Protein AF-A0AAV6IUY7-F1 (afdb_monomer_lite)

Organism: NCBI:txid479676

Foldseek 3Di:
DFQWAWEWEADPPDTDTDTDTPPDFPVNVQVSVCVVVVVDDPPRKWKWWDDDHDTDIDPHRVSVVVVCVVCVVPNYTYIYIGD

Secondary structure (DSSP, 8-state):
----EEEEEEETTEEEEEEE-TT--HHHHHHHHHHH-TT--TTS-EEEEEETTEEEEE-SHHHHHHHHHHTTT-SEEEEEEE-

Radius of gyration: 11.94 Å; chains: 1; bounding box: 36×24×30 Å

Sequence (83 aa):
MDSTIMLLCNYGLQILLVGLSGGTRLKDVLNSICNRWKNLSVSRFSISYMLDYGYCTLENEDDFDNMLFLFSSCDRINAKVDE

Structure (mmCIF, N/CA/C/O backbone):
data_AF-A0AAV6IUY7-F1
#
_entry.id   AF-A0AAV6IUY7-F1
#
loop_
_atom_site.group_PDB
_atom_site.id
_atom_site.type_symbol
_atom_site.label_atom_id
_atom_site.label_alt_id
_atom_site.label_comp_id
_atom_site.label_asym_id
_atom_site.label_entity_id
_atom_site.label_seq_id
_atom_site.pdbx_PDB_ins_code
_atom_site.Cartn_x
_atom_site.Cartn_y
_atom_site.Cartn_z
_atom_site.occupancy
_atom_site.B_iso_or_equiv
_atom_site.auth_seq_id
_atom_site.auth_comp_id
_atom_site.auth_asym_id
_atom_site.auth_atom_id
_atom_site.pdbx_PDB_model_num
ATOM 1 N N . MET A 1 1 ? 23.729 1.388 -1.332 1.00 44.12 1 MET A N 1
ATOM 2 C CA . MET A 1 1 ? 23.036 2.549 -0.743 1.00 44.12 1 MET A CA 1
ATOM 3 C C . MET A 1 1 ? 21.618 2.089 -0.496 1.00 44.12 1 MET A C 1
ATOM 5 O O . MET A 1 1 ? 20.960 1.757 -1.470 1.00 44.12 1 MET A O 1
ATOM 9 N N . ASP A 1 2 ? 21.200 1.968 0.763 1.00 57.00 2 ASP A N 1
ATOM 10 C CA . ASP A 1 2 ? 19.801 1.688 1.103 1.00 57.00 2 ASP A CA 1
ATOM 11 C C . ASP A 1 2 ? 18.980 2.945 0.809 1.00 57.00 2 ASP A C 1
ATOM 13 O O . ASP A 1 2 ? 18.896 3.860 1.631 1.00 57.00 2 ASP A O 1
ATOM 17 N N . SER A 1 3 ? 18.441 3.044 -0.405 1.00 68.81 3 SER A N 1
ATOM 18 C CA . SER A 1 3 ? 17.452 4.066 -0.730 1.00 68.81 3 SER A CA 1
ATOM 19 C C . SER A 1 3 ? 16.180 3.754 0.056 1.00 68.81 3 SER A C 1
ATOM 21 O O . SER A 1 3 ? 15.535 2.730 -0.148 1.00 68.81 3 SER A O 1
ATOM 23 N N . THR A 1 4 ? 15.846 4.621 1.012 1.00 83.44 4 THR A N 1
ATOM 24 C CA . THR A 1 4 ? 14.571 4.540 1.730 1.00 83.44 4 THR A CA 1
ATOM 25 C C . THR A 1 4 ? 13.516 5.249 0.897 1.00 83.44 4 THR A C 1
ATOM 27 O O . THR A 1 4 ? 13.640 6.448 0.651 1.00 83.44 4 THR A O 1
ATOM 30 N N . ILE A 1 5 ? 12.483 4.523 0.479 1.00 90.38 5 ILE A N 1
ATOM 31 C CA . ILE A 1 5 ? 11.361 5.086 -0.276 1.00 90.38 5 ILE A CA 1
ATOM 32 C C . ILE A 1 5 ? 10.279 5.505 0.720 1.00 90.38 5 ILE A C 1
ATOM 34 O O . ILE A 1 5 ? 9.947 4.757 1.635 1.00 90.38 5 ILE A O 1
ATOM 38 N N . MET A 1 6 ? 9.705 6.695 0.567 1.00 93.19 6 MET A N 1
ATOM 39 C CA . MET A 1 6 ? 8.636 7.176 1.446 1.00 93.19 6 MET A CA 1
ATOM 40 C C . MET A 1 6 ? 7.264 7.000 0.792 1.00 93.19 6 MET A C 1
ATOM 42 O O . MET A 1 6 ? 6.943 7.672 -0.188 1.00 93.19 6 MET A O 1
ATOM 46 N N . LEU A 1 7 ? 6.413 6.161 1.374 1.00 94.50 7 LEU A N 1
ATOM 47 C CA . LEU A 1 7 ? 5.015 6.021 0.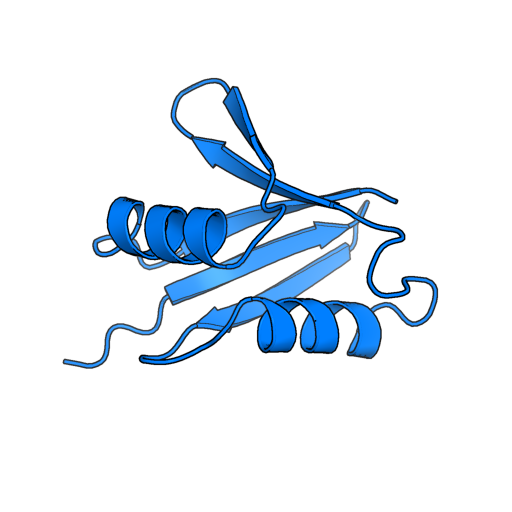974 1.00 94.50 7 LEU A CA 1
ATOM 48 C C . LEU A 1 7 ? 4.154 7.059 1.708 1.00 94.50 7 LEU A C 1
ATOM 50 O O . LEU A 1 7 ? 4.046 7.040 2.936 1.00 94.50 7 LEU A O 1
ATOM 54 N N . LEU A 1 8 ? 3.549 7.983 0.960 1.00 95.62 8 LEU A N 1
ATOM 55 C CA . LEU A 1 8 ? 2.576 8.951 1.469 1.00 95.62 8 LEU A CA 1
ATOM 56 C C . LEU A 1 8 ? 1.173 8.360 1.384 1.00 95.62 8 LEU A C 1
ATOM 58 O O . LEU A 1 8 ? 0.566 8.367 0.319 1.00 95.62 8 LEU A O 1
ATOM 62 N N . CYS A 1 9 ? 0.635 7.906 2.508 1.00 95.94 9 CYS A N 1
ATOM 63 C CA . CYS A 1 9 ? -0.721 7.387 2.602 1.00 95.94 9 CYS A CA 1
ATOM 64 C C . CYS A 1 9 ? -1.728 8.521 2.869 1.00 95.94 9 CYS A C 1
ATOM 66 O O . CYS A 1 9 ? -1.713 9.163 3.920 1.00 95.94 9 CYS A O 1
ATOM 68 N N . ASN A 1 10 ? -2.574 8.744 1.868 1.00 96.00 10 ASN A N 1
ATOM 69 C CA . ASN A 1 10 ? -3.750 9.609 1.752 1.00 96.00 10 ASN A CA 1
ATOM 70 C C . ASN A 1 10 ? -5.049 9.104 2.409 1.00 96.00 10 ASN A C 1
ATOM 72 O O . ASN A 1 10 ? -5.732 8.375 1.704 1.00 96.00 10 ASN A O 1
ATOM 76 N N . TYR A 1 11 ? -5.464 9.474 3.632 1.00 95.06 11 TYR A N 1
ATOM 77 C CA . TYR A 1 11 ? -6.812 9.121 4.148 1.00 95.06 11 TYR A CA 1
ATOM 78 C C . TYR A 1 11 ? -7.651 10.367 4.467 1.00 95.06 11 TYR A C 1
ATOM 80 O O . TYR A 1 11 ? -7.476 11.023 5.499 1.00 95.06 11 TYR A O 1
ATOM 88 N N . GLY A 1 12 ? -8.567 10.722 3.560 1.00 90.31 12 GLY A N 1
ATOM 89 C CA . GLY A 1 12 ? -9.314 11.979 3.637 1.00 90.31 12 GLY A CA 1
ATOM 90 C C . GLY A 1 12 ? -8.370 13.188 3.631 1.00 90.31 12 GLY A C 1
ATOM 91 O O . GLY A 1 12 ? -7.608 13.379 2.689 1.00 90.31 12 GLY A O 1
ATOM 92 N N . LEU A 1 13 ? -8.405 13.995 4.696 1.00 91.56 13 LEU A N 1
ATOM 93 C CA . LEU A 1 13 ? -7.489 15.132 4.896 1.00 91.56 13 LEU A CA 1
ATOM 94 C C . LEU A 1 13 ? -6.223 14.766 5.691 1.00 91.56 13 LEU A C 1
ATOM 96 O O . LEU A 1 13 ? -5.387 15.629 5.954 1.00 91.56 13 LEU A O 1
ATOM 100 N N . GLN A 1 14 ? -6.094 13.511 6.127 1.00 93.81 14 GLN A N 1
ATOM 101 C CA . GLN A 1 14 ? -4.977 13.054 6.946 1.00 93.81 14 GLN A CA 1
ATOM 102 C C . GLN A 1 14 ? -3.909 12.384 6.091 1.00 93.81 14 GLN A C 1
ATOM 104 O O . GLN A 1 14 ? -4.212 11.619 5.178 1.00 93.81 14 GLN A O 1
ATOM 109 N N . ILE A 1 15 ? -2.649 12.628 6.448 1.00 94.94 15 ILE A N 1
ATOM 110 C CA . ILE A 1 15 ? -1.486 12.060 5.768 1.00 94.94 15 ILE A CA 1
ATOM 111 C C . ILE A 1 15 ? -0.690 11.223 6.768 1.00 94.94 15 ILE A C 1
ATOM 113 O O . ILE A 1 15 ? -0.414 11.669 7.887 1.00 94.94 15 ILE A O 1
ATOM 117 N N . LEU A 1 16 ? -0.305 10.018 6.355 1.00 95.50 16 LEU A N 1
ATOM 118 C CA . LEU A 1 16 ? 0.655 9.167 7.050 1.00 95.50 16 LEU A CA 1
ATOM 119 C C . LEU A 1 16 ? 1.866 8.928 6.147 1.00 95.50 16 LEU A C 1
ATOM 121 O O . LEU A 1 16 ? 1.719 8.572 4.985 1.00 95.50 16 LEU A O 1
ATOM 125 N N . LEU A 1 17 ? 3.063 9.104 6.699 1.00 94.44 17 LEU A N 1
ATOM 126 C CA . LEU A 1 17 ? 4.323 8.774 6.040 1.00 94.44 17 LEU A CA 1
ATOM 127 C C . LEU A 1 17 ? 4.796 7.403 6.522 1.00 94.44 17 LEU A C 1
ATOM 129 O O . LEU A 1 17 ? 5.007 7.228 7.722 1.00 94.44 17 LEU A O 1
ATOM 133 N N . VAL A 1 18 ? 4.984 6.460 5.602 1.00 94.31 18 VAL A N 1
ATOM 134 C CA . VAL A 1 18 ? 5.541 5.132 5.891 1.00 94.31 18 VAL A CA 1
ATOM 135 C C . VAL A 1 18 ? 6.876 4.998 5.167 1.00 94.31 18 VAL A C 1
ATOM 137 O O . VAL A 1 18 ? 6.935 5.097 3.944 1.00 94.31 18 VAL A O 1
ATOM 140 N N . GLY A 1 19 ? 7.956 4.813 5.926 1.00 91.88 19 GLY A N 1
ATOM 141 C CA . GLY A 1 19 ? 9.275 4.540 5.360 1.00 91.88 19 GLY A CA 1
ATOM 142 C C . GLY A 1 19 ? 9.370 3.087 4.910 1.00 91.88 19 GLY A C 1
ATOM 143 O O . GLY A 1 19 ? 9.096 2.184 5.696 1.00 91.88 19 GLY A O 1
ATOM 144 N N . LEU A 1 20 ? 9.753 2.880 3.656 1.00 90.50 20 LEU A N 1
ATOM 145 C CA . LEU A 1 20 ? 9.962 1.579 3.038 1.00 90.50 20 LEU A CA 1
ATOM 146 C C . LEU A 1 20 ? 11.473 1.362 2.913 1.00 90.50 20 LEU A C 1
ATOM 148 O O . LEU A 1 20 ? 12.144 1.997 2.097 1.00 90.50 20 LEU A O 1
ATOM 152 N N . SER A 1 21 ? 12.015 0.501 3.768 1.00 84.75 21 SER A N 1
ATOM 153 C CA . SER A 1 21 ? 13.401 0.032 3.701 1.00 84.75 21 SER A CA 1
ATOM 154 C C . SER A 1 21 ? 13.480 -1.341 3.026 1.00 84.75 21 SER A C 1
ATOM 156 O O . SER A 1 21 ? 12.463 -2.024 2.860 1.00 84.75 21 SER A O 1
ATOM 158 N N . GLY A 1 22 ? 14.690 -1.764 2.646 1.00 79.19 22 GLY A N 1
ATOM 159 C CA . GLY A 1 22 ? 14.926 -3.083 2.056 1.00 79.19 22 GLY A CA 1
ATOM 160 C C . GLY A 1 22 ? 14.318 -4.212 2.899 1.00 79.19 22 GLY A C 1
ATOM 161 O O . GLY A 1 22 ? 14.674 -4.384 4.063 1.00 79.19 22 GLY A O 1
ATOM 162 N N . GLY A 1 23 ? 13.387 -4.967 2.307 1.00 83.75 23 GLY A N 1
ATOM 16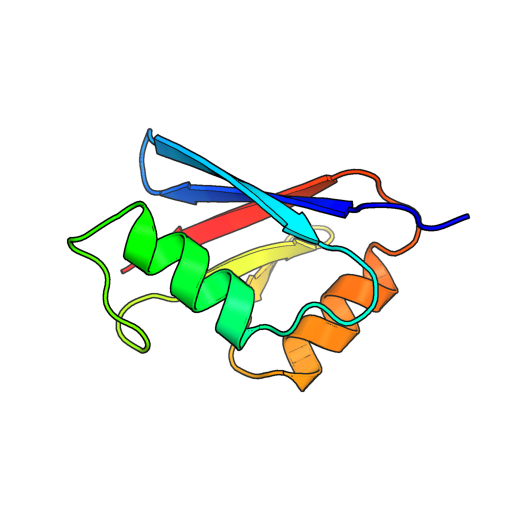3 C CA . GLY A 1 23 ? 12.696 -6.089 2.954 1.00 83.75 23 GLY A CA 1
ATOM 164 C C . GLY A 1 23 ? 11.397 -5.743 3.692 1.00 83.75 23 GLY A C 1
ATOM 165 O O . GLY A 1 23 ? 10.822 -6.633 4.320 1.00 83.75 23 GLY A O 1
ATOM 166 N N . THR A 1 24 ? 10.924 -4.494 3.618 1.00 91.19 24 THR A N 1
ATOM 167 C CA . THR A 1 24 ? 9.572 -4.125 4.078 1.00 91.19 24 THR A CA 1
ATOM 168 C C . THR A 1 24 ? 8.527 -4.954 3.334 1.00 91.19 24 THR A C 1
ATOM 170 O O . THR A 1 24 ? 8.632 -5.090 2.120 1.00 91.19 24 THR A O 1
ATOM 173 N N . ARG A 1 25 ? 7.522 -5.485 4.041 1.00 93.69 25 ARG A N 1
ATOM 174 C CA . ARG A 1 25 ? 6.410 -6.245 3.442 1.00 93.69 25 ARG A CA 1
ATOM 175 C C . ARG A 1 25 ? 5.117 -5.441 3.441 1.00 93.69 25 ARG A C 1
ATOM 177 O O . ARG A 1 25 ? 4.938 -4.558 4.287 1.00 93.69 25 ARG A O 1
ATOM 184 N N . LEU A 1 26 ? 4.166 -5.794 2.575 1.00 94.44 26 LEU A N 1
ATOM 185 C CA . LEU A 1 26 ? 2.857 -5.134 2.529 1.00 94.44 26 LEU A CA 1
ATOM 186 C C . LEU A 1 26 ? 2.161 -5.193 3.893 1.00 94.44 26 LEU A C 1
ATOM 188 O O . LEU A 1 26 ? 1.618 -4.193 4.369 1.00 94.44 26 LEU A O 1
ATOM 192 N N . LYS A 1 27 ? 2.235 -6.340 4.579 1.00 94.12 27 LYS A N 1
ATOM 193 C CA . LYS A 1 27 ? 1.672 -6.494 5.931 1.00 94.12 27 LYS A CA 1
ATOM 194 C C . LYS A 1 27 ? 2.174 -5.433 6.922 1.00 94.12 27 LYS A C 1
ATOM 196 O O . LYS A 1 27 ? 1.399 -4.978 7.766 1.00 94.12 27 LYS A O 1
ATOM 201 N N . ASP A 1 28 ? 3.437 -5.025 6.838 1.00 93.62 28 ASP A N 1
ATOM 202 C CA . ASP A 1 28 ? 4.019 -4.032 7.749 1.00 93.62 28 ASP A CA 1
ATOM 203 C C . ASP A 1 28 ? 3.458 -2.630 7.477 1.00 93.62 28 ASP A C 1
ATOM 205 O O . ASP A 1 28 ? 3.158 -1.873 8.409 1.00 93.62 28 ASP A O 1
ATOM 209 N N . VAL A 1 29 ? 3.220 -2.313 6.201 1.00 94.56 29 VAL A N 1
ATOM 210 C CA . VAL A 1 29 ? 2.544 -1.083 5.770 1.00 94.56 29 VAL A CA 1
ATOM 211 C C . VAL A 1 29 ? 1.096 -1.062 6.262 1.00 94.56 29 VAL A C 1
ATOM 213 O O . VAL A 1 29 ? 0.675 -0.087 6.889 1.00 94.56 29 VAL A O 1
ATOM 216 N N . LEU A 1 30 ? 0.350 -2.155 6.062 1.00 94.75 30 LEU A N 1
ATOM 217 C CA . LEU A 1 30 ? -1.035 -2.292 6.530 1.00 94.75 30 LEU A CA 1
ATOM 218 C C . LEU A 1 30 ? -1.133 -2.125 8.052 1.00 94.75 30 LEU A C 1
ATOM 220 O O . LEU A 1 30 ? -1.994 -1.399 8.552 1.00 94.75 30 LEU A O 1
ATOM 224 N N . ASN A 1 31 ? -0.214 -2.739 8.799 1.00 93.19 31 ASN A N 1
ATOM 225 C CA . ASN A 1 31 ? -0.144 -2.582 10.249 1.00 93.19 31 ASN A CA 1
ATOM 226 C C . ASN A 1 31 ? 0.159 -1.136 10.654 1.00 93.19 31 ASN A C 1
ATOM 228 O O . ASN A 1 31 ? -0.441 -0.630 11.601 1.00 93.19 31 ASN A O 1
ATOM 232 N N . SER A 1 32 ? 1.060 -0.454 9.945 1.00 94.00 32 SER A N 1
ATOM 233 C CA . SER A 1 32 ? 1.401 0.951 10.210 1.00 94.00 32 SER A CA 1
ATOM 234 C C . SER A 1 32 ? 0.195 1.876 10.010 1.00 94.00 32 SER A C 1
ATOM 236 O O . SER A 1 32 ? -0.058 2.754 10.838 1.00 94.00 32 SER A O 1
ATOM 238 N N . ILE A 1 33 ? -0.598 1.623 8.967 1.00 94.56 33 ILE A N 1
ATOM 239 C CA . ILE A 1 33 ? -1.853 2.323 8.673 1.00 94.56 33 ILE A CA 1
ATOM 240 C C . ILE A 1 33 ? -2.884 2.095 9.785 1.00 94.56 33 ILE A C 1
ATOM 242 O O . ILE A 1 33 ? -3.341 3.065 10.388 1.00 94.56 33 ILE A O 1
ATOM 246 N N . CYS A 1 34 ? -3.183 0.841 10.140 1.00 93.94 34 CYS A N 1
ATOM 247 C CA . CYS A 1 34 ? -4.110 0.514 11.235 1.00 93.94 34 CYS A CA 1
ATOM 248 C C . CYS A 1 34 ? -3.638 1.057 12.593 1.00 93.94 34 CYS A C 1
ATOM 250 O O . CYS A 1 34 ? -4.434 1.434 13.457 1.00 93.94 34 CYS A O 1
ATOM 252 N N . ASN A 1 35 ? -2.322 1.111 12.813 1.00 93.44 35 ASN A N 1
ATOM 253 C CA . ASN A 1 35 ? -1.758 1.683 14.028 1.00 93.44 35 ASN A CA 1
ATOM 254 C C . ASN A 1 35 ? -1.998 3.188 14.120 1.00 93.44 35 ASN A C 1
ATOM 256 O O . ASN A 1 35 ? -2.233 3.683 15.227 1.00 93.44 35 ASN A O 1
ATOM 260 N N . ARG A 1 36 ? -1.967 3.893 12.984 1.00 94.56 36 ARG A N 1
ATOM 261 C CA . ARG A 1 36 ? -2.226 5.331 12.907 1.00 94.56 36 ARG A CA 1
ATOM 262 C C . ARG A 1 36 ? -3.717 5.656 12.945 1.00 94.56 36 ARG A C 1
ATOM 264 O O . ARG A 1 36 ? -4.128 6.485 13.754 1.00 94.56 36 ARG A O 1
ATOM 271 N N . TRP A 1 37 ? -4.508 5.026 12.086 1.00 93.75 37 TRP A N 1
ATOM 272 C CA . TRP A 1 37 ? -5.942 5.262 11.949 1.00 93.75 37 TRP A CA 1
ATOM 273 C C . TRP A 1 37 ? -6.703 4.093 12.563 1.00 93.75 37 TRP A C 1
ATOM 275 O O . TRP A 1 37 ? -6.981 3.092 11.912 1.00 93.75 37 TRP A O 1
ATOM 285 N N . LYS A 1 38 ? -7.022 4.226 13.856 1.00 88.62 38 LYS A N 1
ATOM 286 C CA . LYS A 1 38 ? -7.623 3.162 14.682 1.00 88.62 38 LYS A CA 1
ATOM 287 C C . LYS A 1 38 ? -9.012 2.710 14.227 1.00 88.62 38 LYS A C 1
ATOM 289 O O . LYS A 1 38 ? -9.482 1.679 14.695 1.00 88.62 38 LYS A O 1
ATOM 294 N N . ASN A 1 39 ? -9.671 3.484 13.368 1.00 89.00 39 ASN A N 1
ATOM 295 C CA . ASN A 1 39 ? -10.944 3.112 12.760 1.00 89.00 39 ASN A CA 1
ATOM 296 C C . ASN A 1 39 ? -10.776 2.130 11.589 1.00 89.00 39 ASN A C 1
ATOM 298 O O . ASN A 1 39 ? -11.730 1.434 11.261 1.00 89.00 39 ASN A O 1
ATOM 302 N N . LEU A 1 40 ? -9.583 2.036 10.994 1.00 90.88 40 LEU A N 1
ATOM 303 C CA . LEU A 1 40 ? -9.307 1.081 9.930 1.00 90.88 40 LEU A CA 1
ATOM 304 C C . LEU A 1 40 ? -8.943 -0.288 10.507 1.00 90.88 40 LEU A C 1
ATOM 306 O O . LEU A 1 40 ? -8.301 -0.411 11.551 1.00 90.88 40 LEU A O 1
ATOM 310 N N . SER A 1 41 ? -9.330 -1.334 9.782 1.00 88.94 41 SER A N 1
ATOM 311 C CA . SER A 1 41 ? -8.927 -2.709 10.072 1.00 88.94 41 SER A CA 1
ATOM 312 C C . SER A 1 41 ? -8.415 -3.373 8.806 1.00 88.94 41 SER A C 1
ATOM 314 O O . SER A 1 41 ? -8.909 -3.104 7.712 1.00 88.94 41 SER A O 1
ATOM 316 N N . VAL A 1 42 ? -7.408 -4.235 8.951 1.00 81.88 42 VAL A N 1
ATOM 317 C CA . VAL A 1 42 ? -6.839 -4.981 7.824 1.00 81.88 42 VAL A CA 1
ATOM 318 C C . VAL A 1 42 ? -7.969 -5.719 7.098 1.00 81.88 42 VAL A C 1
ATOM 320 O O . VAL A 1 42 ? -8.789 -6.370 7.745 1.00 81.88 42 VAL A O 1
ATOM 323 N N . SER A 1 43 ? -7.998 -5.642 5.764 1.00 83.62 43 SER A N 1
ATOM 324 C CA . SER A 1 43 ? -9.067 -6.155 4.875 1.00 83.62 43 SER A CA 1
ATOM 325 C C . SER A 1 43 ? -10.344 -5.306 4.784 1.00 83.62 43 SER A C 1
ATOM 327 O O . SER A 1 43 ? -11.271 -5.698 4.082 1.00 83.62 43 SER A O 1
ATOM 329 N N . ARG A 1 44 ? -10.419 -4.161 5.473 1.00 88.19 44 ARG A N 1
ATOM 330 C CA . ARG A 1 44 ? -11.521 -3.184 5.346 1.00 88.19 44 ARG A CA 1
ATOM 331 C C . ARG A 1 44 ? -11.082 -1.851 4.758 1.00 88.19 44 ARG A C 1
ATOM 333 O O . ARG A 1 44 ? -11.755 -0.854 4.935 1.00 88.19 44 ARG A O 1
ATOM 340 N N . PHE A 1 45 ? -9.913 -1.820 4.143 1.00 93.25 45 PHE A N 1
ATOM 341 C CA . PHE A 1 45 ? -9.474 -0.676 3.372 1.00 93.25 45 PHE A CA 1
ATOM 342 C C . PHE A 1 45 ? -8.606 -1.169 2.227 1.00 93.25 45 PHE A C 1
ATOM 344 O O . PHE A 1 45 ? -8.038 -2.264 2.282 1.00 93.25 45 PHE A O 1
ATOM 351 N N . SER A 1 46 ? -8.489 -0.333 1.212 1.00 93.62 46 SER A N 1
ATOM 352 C CA . SER A 1 46 ? -7.609 -0.520 0.073 1.00 93.62 46 SER A CA 1
ATOM 353 C C . SER A 1 46 ? -6.540 0.565 0.072 1.00 93.62 46 SER A C 1
ATOM 355 O O . SER A 1 46 ? -6.760 1.679 0.554 1.00 93.62 46 SER A O 1
ATOM 357 N N . ILE A 1 47 ? -5.364 0.232 -0.451 1.00 95.88 47 ILE A N 1
ATOM 358 C CA . ILE A 1 47 ? -4.307 1.202 -0.729 1.00 95.88 47 ILE A CA 1
ATOM 359 C C . ILE A 1 47 ? -4.154 1.250 -2.239 1.00 95.88 47 ILE A C 1
ATOM 361 O O . ILE A 1 47 ? -3.940 0.210 -2.852 1.00 95.88 47 ILE A O 1
ATOM 365 N N . SER A 1 48 ? -4.233 2.436 -2.832 1.00 96.06 48 SER A N 1
ATOM 366 C CA . SER A 1 48 ? -4.005 2.613 -4.264 1.00 96.06 48 SER A CA 1
ATOM 367 C C . SER A 1 48 ? -2.957 3.682 -4.531 1.00 96.06 48 SER A C 1
ATOM 369 O O . SER A 1 48 ? -3.028 4.763 -3.957 1.00 96.06 48 SER A O 1
ATOM 371 N N . TYR A 1 49 ? -1.996 3.416 -5.408 1.00 94.88 49 TYR A N 1
ATOM 372 C CA . TYR A 1 49 ? -0.983 4.387 -5.825 1.00 94.88 49 TYR A CA 1
ATOM 373 C C . TYR A 1 49 ? -1.268 4.890 -7.238 1.00 94.88 49 TYR A C 1
ATOM 375 O O . TYR A 1 49 ? -1.903 4.203 -8.036 1.00 94.88 49 TYR A O 1
ATOM 383 N N . MET A 1 50 ? -0.830 6.111 -7.540 1.00 90.62 50 MET A N 1
ATOM 384 C CA . MET A 1 50 ? -0.977 6.669 -8.884 1.00 90.62 50 MET A CA 1
ATOM 385 C C . MET A 1 50 ? 0.148 6.152 -9.784 1.00 90.62 50 MET A C 1
ATOM 387 O O . MET A 1 50 ? 1.321 6.305 -9.444 1.00 90.62 50 MET A O 1
ATOM 391 N N . LEU A 1 51 ? -0.213 5.579 -10.930 1.00 90.25 51 LEU A N 1
ATOM 392 C CA . LEU A 1 51 ? 0.715 5.156 -11.974 1.00 90.25 51 LEU A CA 1
ATOM 393 C C . LEU A 1 51 ? 0.227 5.708 -13.313 1.00 90.25 51 LEU A C 1
ATOM 395 O O . LEU A 1 51 ? -0.910 5.459 -13.717 1.00 90.25 51 LEU A O 1
ATOM 399 N N . ASP A 1 52 ? 1.082 6.488 -13.973 1.00 85.81 52 ASP A N 1
ATOM 400 C CA . ASP A 1 52 ? 0.787 7.234 -15.199 1.00 85.81 52 ASP A CA 1
ATOM 401 C C . ASP A 1 52 ? -0.482 8.100 -15.084 1.00 85.81 52 ASP A C 1
ATOM 403 O O . ASP A 1 52 ? -0.441 9.219 -14.571 1.00 85.81 52 ASP A O 1
ATOM 407 N N . TYR A 1 53 ? -1.622 7.572 -15.532 1.00 82.94 53 TYR A N 1
ATOM 408 C CA . TYR A 1 53 ? -2.923 8.249 -15.558 1.00 82.94 53 TYR A CA 1
ATOM 409 C C . TYR A 1 53 ? -4.020 7.477 -14.810 1.00 82.94 53 TYR A C 1
ATOM 411 O O . TYR A 1 53 ? -5.198 7.816 -14.921 1.00 82.94 53 TYR A O 1
ATOM 419 N N . GLY A 1 54 ? -3.647 6.432 -14.070 1.00 89.38 54 GLY A N 1
ATOM 420 C CA . GLY A 1 54 ? -4.562 5.566 -13.337 1.00 89.38 54 GLY A CA 1
ATOM 421 C C . GLY A 1 54 ? -4.156 5.368 -11.881 1.00 89.38 54 GLY A C 1
ATOM 422 O O . GLY A 1 54 ? -3.112 5.838 -11.424 1.00 89.38 54 GLY A O 1
ATOM 423 N N . TYR A 1 55 ? -5.012 4.653 -11.157 1.00 91.56 55 TYR A N 1
ATOM 424 C CA . TYR A 1 55 ? -4.720 4.167 -9.816 1.00 91.56 55 TYR A CA 1
ATOM 425 C C . TYR A 1 55 ? -4.581 2.650 -9.851 1.00 91.56 55 TYR A C 1
ATOM 427 O O . TYR A 1 55 ? -5.425 1.963 -10.424 1.00 91.56 55 TYR A O 1
ATOM 435 N N . CYS A 1 56 ? -3.526 2.147 -9.223 1.00 94.38 56 CYS A N 1
ATOM 436 C CA . CYS A 1 56 ? -3.274 0.727 -9.039 1.00 94.38 56 CYS A CA 1
ATOM 437 C C . CYS A 1 56 ? -3.488 0.381 -7.569 1.00 94.38 56 CYS A C 1
ATOM 439 O O . CYS A 1 56 ? -2.887 1.013 -6.700 1.00 94.38 56 CYS A O 1
ATOM 441 N N . THR A 1 57 ? -4.347 -0.596 -7.294 1.00 94.75 57 THR A N 1
ATOM 442 C CA . THR A 1 57 ? -4.645 -1.057 -5.936 1.00 94.75 57 THR A CA 1
ATOM 443 C C . THR A 1 57 ? -3.669 -2.154 -5.520 1.00 94.75 57 THR A C 1
ATOM 445 O O . THR A 1 57 ? -3.310 -3.004 -6.325 1.00 94.75 57 THR A O 1
ATOM 448 N N . LEU A 1 58 ? -3.225 -2.113 -4.266 1.00 94.69 58 LEU A N 1
ATOM 449 C CA . LEU A 1 58 ? -2.401 -3.144 -3.644 1.00 94.69 58 LEU A CA 1
ATOM 450 C C . LEU A 1 58 ? -3.315 -4.184 -2.991 1.00 94.69 58 LEU A C 1
ATOM 452 O O . LEU A 1 58 ? -3.881 -3.916 -1.928 1.00 94.69 58 LEU A O 1
ATOM 456 N N . GLU A 1 59 ? -3.463 -5.353 -3.610 1.00 92.06 59 GLU A N 1
ATOM 457 C CA . GLU A 1 59 ? -4.296 -6.439 -3.077 1.00 92.06 59 GLU A CA 1
ATOM 458 C C . GLU A 1 59 ? -3.462 -7.528 -2.394 1.00 92.06 59 GLU A C 1
ATOM 460 O O . GLU A 1 59 ? -3.930 -8.192 -1.466 1.00 92.06 59 GLU A O 1
ATOM 465 N N . ASN A 1 60 ? -2.220 -7.714 -2.838 1.00 94.38 60 ASN A N 1
ATOM 466 C CA . ASN A 1 60 ? -1.336 -8.780 -2.378 1.00 94.38 60 ASN A CA 1
ATOM 467 C C . ASN A 1 60 ? 0.145 -8.340 -2.356 1.00 94.38 60 ASN A C 1
ATOM 469 O O . ASN A 1 60 ? 0.490 -7.220 -2.734 1.00 94.38 60 ASN A O 1
ATOM 473 N N . GLU A 1 61 ? 1.025 -9.217 -1.862 1.00 95.06 61 GLU A N 1
ATOM 474 C CA . GLU A 1 61 ? 2.469 -8.936 -1.788 1.00 95.06 61 GLU A CA 1
ATOM 475 C C . GLU A 1 61 ? 3.111 -8.798 -3.182 1.00 95.06 61 GLU A C 1
ATOM 477 O O . GLU A 1 61 ? 4.010 -7.979 -3.335 1.00 95.06 61 GLU A O 1
ATOM 482 N N . ASP A 1 62 ? 2.619 -9.500 -4.211 1.00 95.69 62 ASP A N 1
ATOM 483 C CA . ASP A 1 62 ? 3.166 -9.383 -5.572 1.00 95.69 62 ASP A CA 1
ATOM 484 C C . ASP A 1 62 ? 2.902 -7.981 -6.156 1.00 95.69 62 ASP A C 1
ATOM 486 O O . ASP A 1 62 ? 3.784 -7.381 -6.772 1.00 95.69 62 ASP A O 1
ATOM 490 N N . ASP A 1 63 ? 1.716 -7.405 -5.926 1.00 95.12 63 ASP A N 1
ATOM 491 C CA . ASP A 1 63 ? 1.399 -6.022 -6.319 1.00 95.12 63 ASP A CA 1
ATOM 492 C C . ASP A 1 63 ? 2.321 -5.016 -5.624 1.00 95.12 63 ASP A C 1
ATOM 494 O O . ASP A 1 63 ? 2.734 -4.011 -6.212 1.00 95.12 63 ASP A O 1
ATOM 498 N N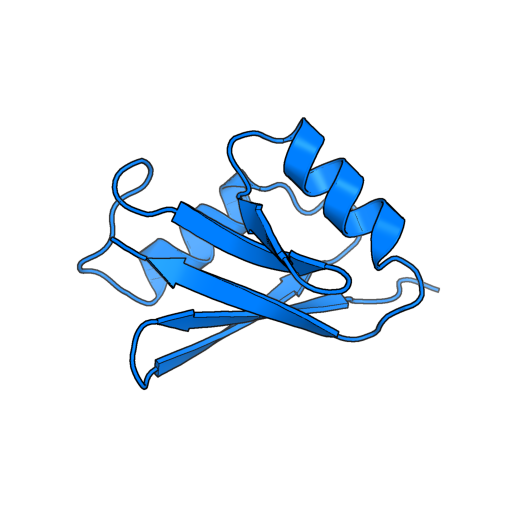 . PHE A 1 64 ? 2.643 -5.287 -4.358 1.00 94.81 64 PHE A N 1
ATOM 499 C CA . PHE A 1 64 ? 3.516 -4.447 -3.554 1.00 94.81 64 PHE A CA 1
ATOM 500 C C . PHE A 1 64 ? 4.965 -4.518 -4.036 1.00 94.81 64 PHE A C 1
ATOM 502 O O . PHE A 1 64 ? 5.581 -3.473 -4.244 1.00 94.81 64 PHE A O 1
ATOM 509 N N . ASP A 1 65 ? 5.481 -5.715 -4.305 1.00 93.50 65 ASP A N 1
ATOM 510 C CA . ASP A 1 65 ? 6.815 -5.908 -4.874 1.00 93.50 65 ASP A CA 1
ATOM 511 C C . ASP A 1 65 ? 6.933 -5.252 -6.258 1.00 93.50 65 ASP A C 1
ATOM 513 O O . ASP A 1 65 ? 7.921 -4.569 -6.547 1.00 93.50 65 ASP A O 1
ATOM 517 N N . ASN A 1 66 ? 5.893 -5.360 -7.091 1.00 93.19 66 ASN A N 1
ATOM 518 C CA . ASN A 1 66 ? 5.828 -4.669 -8.378 1.00 93.19 66 ASN A CA 1
ATOM 519 C C . ASN A 1 66 ? 5.844 -3.143 -8.213 1.00 93.19 66 ASN A C 1
ATOM 521 O O . ASN A 1 66 ? 6.579 -2.457 -8.925 1.00 93.19 66 ASN A O 1
ATOM 525 N N . MET A 1 67 ? 5.088 -2.596 -7.257 1.00 93.94 67 MET A N 1
ATOM 526 C CA . MET A 1 67 ? 5.128 -1.167 -6.940 1.00 93.94 67 MET A CA 1
ATOM 527 C C . MET A 1 67 ? 6.542 -0.744 -6.508 1.00 93.94 67 MET A C 1
ATOM 529 O O . MET A 1 67 ? 7.078 0.231 -7.033 1.00 93.94 67 MET A O 1
ATOM 533 N N . LEU A 1 68 ? 7.186 -1.476 -5.596 1.00 91.88 68 LEU A N 1
ATOM 534 C CA . LEU A 1 68 ? 8.555 -1.171 -5.164 1.00 91.88 68 LEU A CA 1
ATOM 535 C C . LEU A 1 68 ? 9.543 -1.184 -6.335 1.00 91.88 68 LEU A C 1
ATOM 537 O O . LEU A 1 68 ? 10.406 -0.310 -6.422 1.00 91.88 68 LEU A O 1
ATOM 541 N N . PHE A 1 69 ? 9.403 -2.144 -7.249 1.00 90.81 69 PHE A N 1
ATOM 542 C CA . PHE A 1 69 ? 10.232 -2.234 -8.445 1.00 90.81 69 PHE A CA 1
ATOM 543 C C . PHE A 1 69 ? 10.048 -1.016 -9.363 1.00 90.81 69 PHE A C 1
ATOM 545 O O . PHE A 1 69 ? 11.036 -0.378 -9.743 1.00 90.81 69 PHE A O 1
ATOM 552 N N . LEU A 1 70 ? 8.796 -0.651 -9.663 1.00 90.81 70 LEU A N 1
ATOM 553 C CA . LEU A 1 70 ? 8.450 0.484 -10.527 1.00 90.81 70 LEU A CA 1
ATOM 554 C C . LEU A 1 70 ? 8.959 1.824 -9.980 1.00 90.81 70 LEU A C 1
ATOM 556 O O . LEU A 1 70 ? 9.393 2.680 -10.746 1.00 90.81 70 LEU A O 1
ATOM 560 N N . PHE A 1 71 ? 8.942 1.994 -8.659 1.00 89.75 71 PHE A N 1
ATOM 561 C CA . PHE A 1 71 ? 9.342 3.230 -7.985 1.00 89.75 71 PHE A CA 1
ATOM 562 C C . PHE A 1 71 ? 10.740 3.159 -7.358 1.00 89.75 71 PHE A C 1
ATOM 564 O O . PHE A 1 71 ? 11.096 4.010 -6.547 1.00 89.75 71 PHE A O 1
ATOM 571 N N . SER A 1 72 ? 11.566 2.186 -7.750 1.00 85.94 72 SER A N 1
ATOM 572 C CA . SER A 1 72 ? 12.912 1.980 -7.191 1.00 85.94 72 SER A CA 1
ATOM 573 C C . SER A 1 72 ? 13.865 3.171 -7.379 1.00 85.94 72 SER A C 1
ATOM 575 O O . SER A 1 72 ? 14.809 3.337 -6.606 1.00 85.94 72 SER A O 1
ATOM 577 N N . SER A 1 73 ? 13.606 4.028 -8.372 1.00 85.19 73 SER A N 1
ATOM 578 C CA . SER A 1 73 ? 14.332 5.282 -8.619 1.00 85.19 73 SER A CA 1
ATOM 579 C C . SER A 1 73 ? 13.656 6.525 -8.025 1.00 85.19 73 SER A C 1
ATOM 581 O O . SER A 1 73 ? 14.084 7.643 -8.309 1.00 85.19 73 SER A O 1
ATOM 583 N N . CYS A 1 74 ? 12.574 6.360 -7.265 1.00 85.44 74 CYS A N 1
ATOM 584 C CA . CYS A 1 74 ? 11.796 7.453 -6.695 1.00 85.44 74 CYS A CA 1
ATOM 585 C C . CYS A 1 74 ? 11.971 7.511 -5.178 1.00 85.44 74 CYS A C 1
ATOM 587 O O . CYS A 1 74 ? 11.880 6.504 -4.486 1.00 85.44 74 CYS A O 1
ATOM 589 N N . ASP A 1 75 ? 12.108 8.721 -4.638 1.00 86.81 75 ASP A N 1
ATOM 590 C CA . ASP A 1 75 ? 12.195 8.905 -3.184 1.00 86.81 75 ASP A CA 1
ATOM 591 C C . ASP A 1 75 ? 10.823 8.813 -2.499 1.00 86.81 75 ASP A C 1
ATOM 593 O O . ASP A 1 75 ? 10.730 8.649 -1.280 1.00 86.81 75 ASP A O 1
ATOM 597 N N . ARG A 1 76 ? 9.732 8.999 -3.258 1.00 89.56 76 ARG A N 1
ATOM 598 C CA . ARG A 1 76 ? 8.372 9.134 -2.722 1.00 89.56 76 ARG A CA 1
ATOM 599 C C . ARG A 1 76 ? 7.329 8.504 -3.637 1.00 89.56 76 ARG A C 1
ATOM 601 O O . ARG A 1 76 ? 7.359 8.723 -4.845 1.00 89.56 76 ARG A O 1
ATOM 608 N N . ILE A 1 77 ? 6.358 7.823 -3.034 1.00 92.62 77 ILE A N 1
ATOM 609 C CA . ILE A 1 77 ? 5.188 7.245 -3.705 1.00 92.62 77 ILE A CA 1
ATOM 610 C C . ILE A 1 77 ? 3.937 7.837 -3.060 1.00 92.62 77 ILE A C 1
ATOM 612 O O . ILE A 1 77 ? 3.782 7.785 -1.840 1.00 92.62 77 ILE A O 1
ATOM 616 N N . ASN A 1 78 ? 3.040 8.407 -3.863 1.00 93.25 78 ASN A N 1
ATOM 617 C CA . ASN A 1 78 ? 1.751 8.883 -3.366 1.00 93.25 78 ASN A CA 1
ATOM 618 C C . ASN A 1 78 ? 0.731 7.751 -3.431 1.00 93.25 78 ASN A C 1
ATOM 620 O O . ASN A 1 78 ? 0.459 7.214 -4.504 1.00 93.25 78 ASN A O 1
ATOM 624 N N . ALA A 1 79 ? 0.145 7.442 -2.283 1.00 94.81 79 ALA A N 1
ATOM 625 C CA . ALA A 1 79 ? -0.908 6.462 -2.135 1.00 94.81 79 ALA A CA 1
ATOM 626 C C . ALA A 1 79 ? -2.169 7.099 -1.543 1.00 94.81 79 ALA A C 1
ATOM 628 O O . ALA A 1 79 ? -2.134 8.068 -0.780 1.00 94.81 79 ALA A O 1
ATOM 629 N N . LYS A 1 80 ? -3.307 6.527 -1.897 1.00 95.88 80 LYS A N 1
ATOM 630 C CA . LYS A 1 80 ? -4.630 6.819 -1.371 1.00 95.88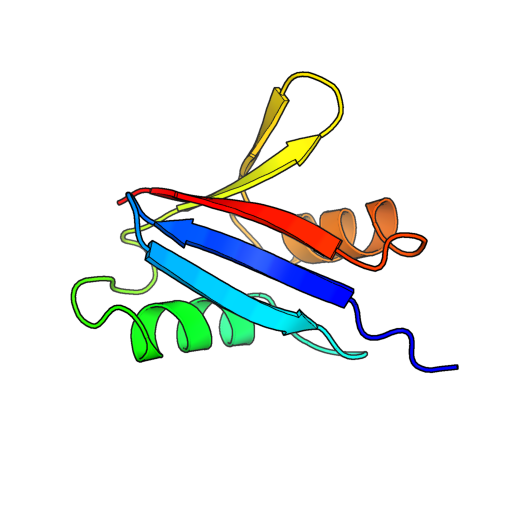 80 LYS A CA 1
ATOM 631 C C . LYS A 1 80 ? -5.095 5.609 -0.573 1.00 95.88 80 LYS A C 1
ATOM 633 O O . LYS A 1 80 ? -4.855 4.479 -0.985 1.00 95.88 80 LYS A O 1
ATOM 638 N N . VAL A 1 81 ? -5.715 5.859 0.568 1.00 95.06 81 VAL A N 1
ATOM 639 C CA . VAL A 1 81 ? -6.306 4.851 1.439 1.00 95.06 81 VAL A CA 1
ATOM 640 C C . VAL A 1 81 ? -7.806 5.097 1.465 1.00 95.06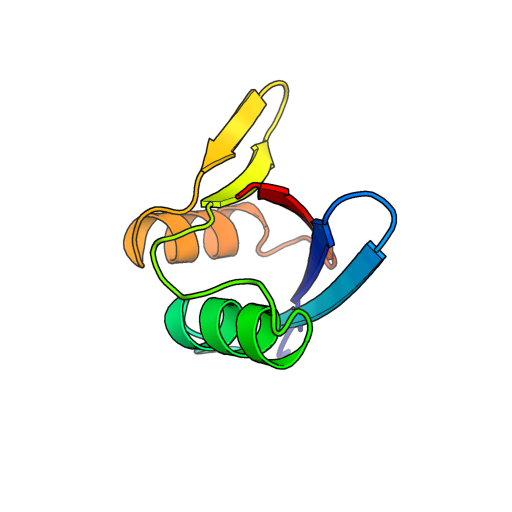 81 VAL A C 1
ATOM 642 O O . VAL A 1 81 ? -8.237 6.195 1.814 1.00 95.06 81 VAL A O 1
ATO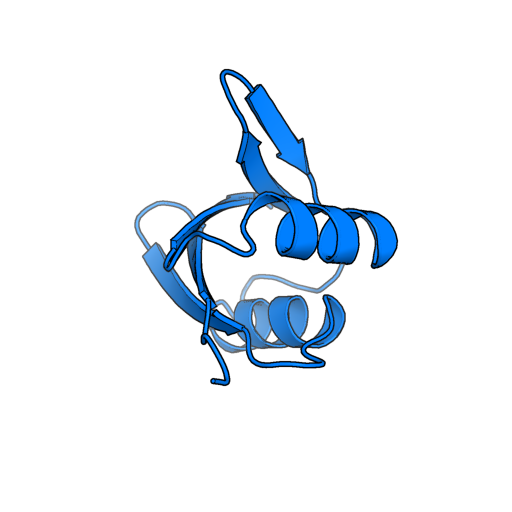M 645 N N . ASP A 1 82 ? -8.578 4.090 1.075 1.00 92.50 82 ASP A N 1
ATOM 646 C CA . ASP A 1 82 ? -10.040 4.138 0.996 1.00 92.50 82 ASP A CA 1
ATOM 647 C C . ASP A 1 82 ? -10.641 2.976 1.799 1.00 92.50 82 ASP A C 1
ATOM 649 O O . ASP A 1 82 ? -10.135 1.859 1.699 1.00 92.50 82 ASP A O 1
ATOM 653 N N . GLU A 1 83 ? -11.684 3.246 2.591 1.00 86.25 83 GLU A N 1
ATOM 654 C CA . GLU A 1 83 ? -12.440 2.265 3.401 1.00 86.25 83 GLU A CA 1
ATOM 655 C C . GLU A 1 83 ? -13.611 1.662 2.614 1.00 86.25 83 GLU A C 1
ATOM 657 O O . GLU A 1 83 ? -14.334 2.447 1.954 1.00 86.25 83 GLU A O 1
#

pLDDT: mean 90.44, std 7.82, range [44.12, 96.06]